Protein AF-A0A529JSK4-F1 (afdb_monomer_lite)

Sequence (118 aa):
RAAMPNACRELFSGFATAIAAGIILMYLTLVLLFRSFVQPVTILVALPLSVGGALGFLLITGKALGVSPLIGILMLMGIAAKNSILLVEYALVAEKKHGMSRFEALLDAARKRARPIV

pLDDT: mean 87.54, std 10.06, range [43.06, 95.38]

Structure (mmCIF, N/CA/C/O backbone):
data_AF-A0A529JSK4-F1
#
_entry.id   AF-A0A529JSK4-F1
#
loop_
_atom_site.group_PDB
_atom_site.id
_atom_site.type_symbol
_atom_site.label_atom_id
_atom_site.label_alt_id
_atom_site.label_comp_id
_atom_site.label_asym_id
_atom_site.label_entity_id
_atom_site.label_seq_id
_atom_site.pdbx_PDB_ins_code
_atom_site.Cartn_x
_atom_site.Cartn_y
_atom_site.Cartn_z
_atom_site.occupancy
_atom_site.B_iso_or_equiv
_atom_site.auth_seq_id
_atom_site.auth_comp_id
_atom_site.auth_asym_id
_atom_site.auth_atom_id
_atom_site.pdbx_PDB_model_num
ATOM 1 N N . ARG A 1 1 ? 33.639 2.641 -24.737 1.00 43.06 1 ARG A N 1
ATOM 2 C CA . ARG A 1 1 ? 32.162 2.603 -24.915 1.00 43.06 1 ARG A CA 1
ATOM 3 C C . ARG A 1 1 ? 31.547 1.443 -24.107 1.00 43.06 1 ARG A C 1
ATOM 5 O O . ARG A 1 1 ? 30.847 0.620 -24.671 1.00 43.06 1 ARG A O 1
ATOM 12 N N . ALA A 1 2 ? 31.813 1.371 -22.793 1.00 47.88 2 ALA A N 1
ATOM 13 C CA . ALA A 1 2 ? 31.413 0.253 -21.917 1.00 47.88 2 ALA A CA 1
ATOM 14 C C . ALA A 1 2 ? 30.788 0.725 -20.579 1.00 47.88 2 ALA A C 1
ATOM 16 O O . ALA A 1 2 ? 30.920 0.062 -19.560 1.00 47.88 2 ALA A O 1
ATOM 17 N N . ALA A 1 3 ? 30.126 1.890 -20.567 1.00 54.72 3 ALA A N 1
ATOM 18 C CA . ALA A 1 3 ? 29.556 2.493 -19.350 1.00 54.72 3 ALA A CA 1
ATOM 19 C C . ALA A 1 3 ? 28.058 2.178 -19.117 1.00 54.72 3 ALA A C 1
ATOM 21 O O . ALA A 1 3 ? 27.526 2.461 -18.049 1.00 54.72 3 ALA A O 1
ATOM 22 N N . MET A 1 4 ? 27.364 1.583 -20.095 1.00 54.66 4 MET A N 1
ATOM 23 C CA . MET A 1 4 ? 25.912 1.348 -20.032 1.00 54.66 4 MET A CA 1
ATOM 24 C C . MET A 1 4 ? 25.425 0.300 -19.005 1.00 54.66 4 MET A C 1
ATOM 26 O O . MET A 1 4 ? 24.379 0.550 -18.407 1.00 54.66 4 MET A O 1
ATOM 30 N N . PRO A 1 5 ? 26.105 -0.838 -18.736 1.00 61.62 5 PRO A N 1
ATOM 31 C CA . PRO A 1 5 ? 25.553 -1.837 -17.810 1.00 61.62 5 PRO A CA 1
ATOM 32 C C . PRO A 1 5 ? 25.610 -1.391 -16.340 1.00 61.62 5 PRO A C 1
ATOM 34 O O . PRO A 1 5 ? 24.715 -1.721 -15.561 1.00 61.62 5 PRO A O 1
ATOM 37 N N . ASN A 1 6 ? 26.618 -0.595 -15.967 1.00 68.06 6 ASN A N 1
ATOM 38 C CA . ASN A 1 6 ? 26.796 -0.131 -14.589 1.00 68.06 6 ASN A CA 1
ATOM 39 C C . ASN A 1 6 ? 25.757 0.932 -14.219 1.00 68.06 6 ASN A C 1
ATOM 41 O O . ASN A 1 6 ? 25.143 0.823 -13.164 1.00 68.06 6 ASN A O 1
ATOM 45 N N . ALA A 1 7 ? 25.483 1.880 -15.122 1.00 72.69 7 ALA A N 1
ATOM 46 C CA . ALA A 1 7 ? 24.504 2.941 -14.892 1.00 72.69 7 ALA A CA 1
ATOM 47 C C . ALA A 1 7 ? 23.085 2.389 -14.666 1.00 72.69 7 ALA A C 1
ATOM 49 O O . ALA A 1 7 ? 22.408 2.791 -13.725 1.00 72.69 7 ALA A O 1
ATOM 50 N N . CYS A 1 8 ? 22.639 1.413 -15.469 1.00 71.44 8 CYS A N 1
ATOM 51 C CA . CYS A 1 8 ? 21.344 0.764 -15.242 1.00 71.44 8 CYS A CA 1
ATOM 52 C C . CYS A 1 8 ? 21.298 0.065 -13.877 1.00 71.44 8 CYS A C 1
ATOM 54 O O . CYS A 1 8 ? 20.334 0.235 -13.135 1.00 71.44 8 CYS A O 1
ATOM 56 N N . ARG A 1 9 ? 22.343 -0.691 -13.518 1.00 77.69 9 ARG A N 1
ATOM 57 C CA . ARG A 1 9 ? 22.408 -1.411 -12.237 1.00 77.69 9 ARG A CA 1
ATOM 58 C C . ARG A 1 9 ? 22.394 -0.463 -11.036 1.00 77.69 9 ARG A C 1
ATOM 60 O O . ARG A 1 9 ? 21.715 -0.741 -10.052 1.00 77.69 9 ARG A O 1
ATOM 67 N N . GLU A 1 10 ? 23.111 0.647 -11.132 1.00 82.62 10 GLU A N 1
ATOM 68 C CA . GLU A 1 10 ? 23.191 1.671 -10.093 1.00 82.62 10 GLU A CA 1
ATOM 69 C C . GLU A 1 10 ? 21.846 2.383 -9.904 1.00 82.62 10 GLU A C 1
ATOM 71 O O . GLU A 1 10 ? 21.371 2.511 -8.776 1.00 82.62 10 GLU A O 1
ATOM 76 N N . LEU A 1 11 ? 21.159 2.717 -11.004 1.00 83.62 11 LEU A N 1
ATOM 77 C CA . LEU A 1 11 ? 19.796 3.251 -10.966 1.00 83.62 11 LEU A CA 1
ATOM 78 C C . LEU A 1 11 ? 18.823 2.262 -10.313 1.00 83.62 11 LEU A C 1
ATOM 80 O O . LEU A 1 11 ? 18.129 2.628 -9.368 1.00 83.62 11 LEU A O 1
ATOM 84 N N . PHE A 1 12 ? 18.788 1.002 -10.761 1.00 84.00 12 PHE A N 1
ATOM 85 C CA . PHE A 1 12 ? 17.912 -0.020 -10.173 1.00 84.00 12 PHE A CA 1
ATOM 86 C C . PHE A 1 12 ? 18.185 -0.227 -8.676 1.00 84.00 12 PHE A C 1
ATOM 88 O O . PHE A 1 12 ? 17.240 -0.323 -7.894 1.00 84.00 12 PHE A O 1
ATOM 95 N N . SER A 1 13 ? 19.455 -0.243 -8.263 1.00 87.12 13 SER A N 1
ATOM 96 C CA . SER A 1 13 ? 19.851 -0.351 -6.853 1.00 87.12 13 SER A CA 1
ATOM 97 C C . SER A 1 13 ? 19.415 0.867 -6.031 1.00 87.12 13 SER A C 1
ATOM 99 O O . SER A 1 13 ? 18.905 0.717 -4.917 1.00 87.12 13 SER A O 1
ATOM 101 N N . GLY A 1 14 ? 19.565 2.074 -6.584 1.00 88.81 14 GLY A N 1
ATOM 102 C CA . GLY A 1 14 ? 19.105 3.314 -5.959 1.00 88.81 14 GLY A CA 1
ATOM 103 C C . GLY A 1 14 ? 17.588 3.332 -5.774 1.00 88.81 14 GLY A C 1
ATOM 104 O O . GLY A 1 14 ? 17.104 3.603 -4.677 1.00 88.81 14 GLY A O 1
ATOM 105 N N . PHE A 1 15 ? 16.831 2.949 -6.807 1.00 88.88 15 PHE A N 1
ATOM 106 C CA . PHE A 1 15 ? 15.371 2.837 -6.736 1.00 88.88 15 PHE A CA 1
ATOM 107 C C . PHE A 1 15 ? 14.912 1.768 -5.742 1.00 88.88 15 PHE A C 1
ATOM 109 O O . PHE A 1 15 ? 13.992 2.022 -4.968 1.00 88.88 15 PHE A O 1
ATOM 116 N N . ALA A 1 16 ? 15.553 0.597 -5.720 1.00 88.75 16 ALA A N 1
ATOM 117 C CA . ALA A 1 16 ? 15.228 -0.456 -4.760 1.00 88.75 16 ALA A CA 1
ATOM 118 C C . ALA A 1 16 ? 15.436 0.022 -3.315 1.00 88.75 16 ALA A C 1
ATOM 120 O O . ALA A 1 16 ? 14.557 -0.153 -2.471 1.00 88.75 16 ALA A O 1
ATOM 121 N N . THR A 1 17 ? 16.558 0.697 -3.053 1.00 91.81 17 THR A N 1
ATOM 122 C CA . THR A 1 17 ? 16.854 1.293 -1.742 1.00 91.81 17 THR A CA 1
ATOM 123 C C . THR A 1 17 ? 15.838 2.375 -1.377 1.00 91.81 17 THR A C 1
ATOM 125 O O . THR A 1 17 ? 15.331 2.386 -0.257 1.00 91.81 17 THR A O 1
ATOM 128 N N . ALA A 1 18 ? 15.485 3.253 -2.320 1.00 91.94 18 ALA A N 1
ATOM 129 C CA . ALA A 1 18 ? 14.504 4.314 -2.102 1.00 91.94 18 ALA A CA 1
ATOM 130 C C . ALA A 1 18 ? 13.103 3.761 -1.799 1.00 91.94 18 ALA A C 1
ATOM 132 O O . ALA A 1 18 ? 12.439 4.244 -0.884 1.00 91.94 18 ALA A O 1
ATOM 133 N N . ILE A 1 19 ? 12.664 2.722 -2.518 1.00 91.56 19 ILE A N 1
ATOM 134 C CA . ILE A 1 19 ? 11.388 2.047 -2.256 1.00 91.56 19 ILE A CA 1
ATOM 135 C C . ILE A 1 19 ? 11.414 1.394 -0.873 1.00 91.56 19 ILE A C 1
ATOM 137 O O . ILE A 1 19 ? 10.483 1.590 -0.098 1.00 91.56 19 ILE A O 1
ATOM 141 N N . ALA A 1 20 ? 12.479 0.664 -0.529 1.00 92.94 20 ALA A N 1
ATOM 142 C CA . ALA A 1 20 ? 12.603 0.025 0.779 1.00 92.94 20 ALA A CA 1
ATOM 143 C C . ALA A 1 20 ? 12.570 1.053 1.923 1.00 92.94 20 ALA A C 1
ATOM 145 O O . ALA A 1 20 ? 11.789 0.906 2.865 1.00 92.94 20 ALA A O 1
ATOM 146 N N . ALA A 1 21 ? 13.348 2.133 1.811 1.00 95.06 21 ALA A N 1
ATOM 147 C CA . ALA A 1 21 ? 13.341 3.231 2.773 1.00 95.06 21 ALA A CA 1
ATOM 148 C C . ALA A 1 21 ? 11.960 3.905 2.865 1.00 95.06 21 ALA A C 1
ATOM 150 O O . ALA A 1 21 ? 11.480 4.178 3.963 1.00 95.06 21 ALA A O 1
ATOM 151 N N . GLY A 1 22 ? 11.289 4.112 1.728 1.00 93.62 22 GLY A N 1
ATOM 152 C CA . GLY A 1 22 ? 9.937 4.665 1.666 1.00 93.62 22 GLY A CA 1
ATOM 153 C C . GLY A 1 22 ? 8.895 3.780 2.353 1.00 93.62 22 GLY A C 1
ATOM 154 O O . GLY A 1 22 ? 8.057 4.292 3.089 1.00 93.62 22 GLY A O 1
ATOM 155 N N . ILE A 1 23 ? 8.970 2.456 2.182 1.00 93.31 23 ILE A N 1
ATOM 156 C CA . ILE A 1 23 ? 8.081 1.500 2.862 1.00 93.31 23 ILE A CA 1
ATOM 157 C C . ILE A 1 23 ? 8.295 1.548 4.378 1.00 93.31 23 ILE A C 1
ATOM 159 O O . ILE A 1 23 ? 7.319 1.582 5.127 1.00 93.31 23 ILE A O 1
ATOM 163 N N . ILE A 1 24 ? 9.552 1.582 4.831 1.00 95.19 24 ILE A N 1
ATOM 164 C CA . ILE A 1 24 ? 9.886 1.678 6.259 1.00 95.19 24 ILE A CA 1
ATOM 165 C C . ILE A 1 24 ? 9.349 2.987 6.838 1.00 95.19 24 ILE A C 1
ATOM 167 O O . ILE A 1 24 ? 8.656 2.972 7.855 1.00 95.19 24 ILE A O 1
ATOM 171 N N . LEU A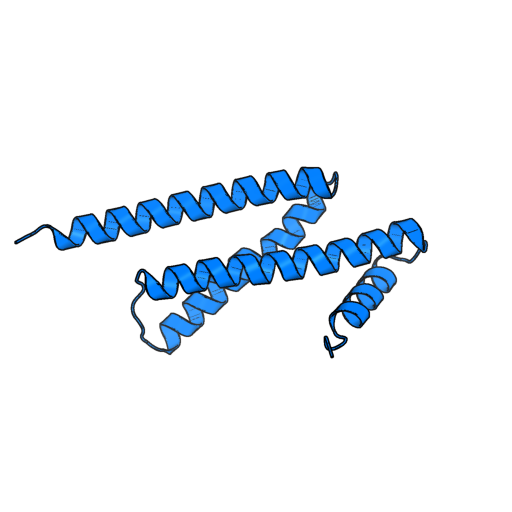 1 25 ? 9.620 4.114 6.176 1.00 95.38 25 LEU A N 1
ATOM 172 C CA . LEU A 1 25 ? 9.135 5.421 6.607 1.00 95.38 25 LEU A CA 1
ATOM 173 C C . LEU A 1 25 ? 7.605 5.444 6.676 1.00 95.38 25 LEU A C 1
ATOM 175 O O . LEU A 1 25 ? 7.041 5.872 7.680 1.00 95.38 25 LEU A O 1
ATOM 179 N N . MET A 1 26 ? 6.935 4.911 5.652 1.00 93.75 26 MET A N 1
ATOM 180 C CA . MET A 1 26 ? 5.480 4.817 5.621 1.00 93.75 26 MET A CA 1
ATOM 181 C C . MET A 1 26 ? 4.946 3.969 6.777 1.00 93.75 26 MET A C 1
ATOM 183 O O . MET A 1 26 ? 4.005 4.387 7.445 1.00 93.75 26 MET A O 1
ATOM 187 N N . TYR A 1 27 ? 5.551 2.813 7.062 1.00 94.44 27 TYR A N 1
ATOM 188 C CA . TYR A 1 27 ? 5.159 1.981 8.199 1.00 94.44 27 TYR A CA 1
ATOM 189 C C . TYR A 1 27 ? 5.238 2.753 9.520 1.00 94.44 27 TYR A C 1
ATOM 191 O O . TYR A 1 27 ? 4.272 2.761 10.282 1.00 94.44 27 TYR A O 1
ATOM 199 N N . LEU A 1 28 ? 6.348 3.453 9.767 1.00 95.12 28 LEU A N 1
ATOM 200 C CA . LEU A 1 28 ? 6.529 4.252 10.979 1.00 95.12 28 LEU A CA 1
ATOM 201 C C . LEU A 1 28 ? 5.482 5.367 11.086 1.00 95.12 28 LEU A C 1
ATOM 203 O O . LEU A 1 28 ? 4.863 5.528 12.138 1.00 95.12 28 LEU A O 1
ATOM 207 N N . THR A 1 29 ? 5.217 6.092 9.995 1.00 94.81 29 THR A N 1
ATOM 208 C CA . THR A 1 29 ? 4.165 7.117 9.960 1.00 94.81 29 THR A CA 1
ATOM 209 C C . THR A 1 29 ? 2.788 6.527 10.267 1.00 94.81 29 THR A C 1
ATOM 211 O O . THR A 1 29 ? 2.025 7.121 11.026 1.00 94.81 29 THR A O 1
ATOM 214 N N . LEU A 1 30 ? 2.468 5.342 9.740 1.00 92.94 30 LEU A N 1
ATOM 215 C CA . LEU A 1 30 ? 1.188 4.676 9.991 1.00 92.94 30 LEU A CA 1
ATOM 216 C C . LEU A 1 30 ? 1.054 4.184 11.436 1.00 92.94 30 LEU A C 1
ATOM 218 O O . LEU A 1 30 ? -0.024 4.300 12.017 1.00 92.94 30 LEU A O 1
ATOM 222 N N . VAL A 1 31 ? 2.131 3.666 12.035 1.00 93.81 31 VAL A N 1
ATOM 223 C CA . VAL A 1 31 ? 2.142 3.277 13.456 1.00 93.81 31 VAL A CA 1
ATOM 224 C C . VAL A 1 31 ? 1.843 4.489 14.339 1.00 93.81 31 VAL A C 1
ATOM 226 O O . VAL A 1 31 ? 1.027 4.389 15.256 1.00 93.81 31 VAL A O 1
ATOM 229 N N . LEU A 1 32 ? 2.447 5.644 14.037 1.00 93.38 32 LEU A N 1
ATOM 230 C CA . LEU A 1 32 ? 2.182 6.896 14.750 1.00 93.38 32 LEU A CA 1
ATOM 231 C C . LEU A 1 32 ? 0.745 7.388 14.538 1.00 93.38 32 LEU A C 1
ATOM 233 O O . LEU A 1 32 ? 0.097 7.807 15.496 1.00 93.38 32 LEU A O 1
ATOM 237 N N . LEU A 1 33 ? 0.235 7.289 13.308 1.00 90.62 33 LEU A N 1
ATOM 238 C CA . LEU A 1 33 ? -1.113 7.726 12.943 1.00 90.62 33 LEU A CA 1
ATOM 239 C C . LEU A 1 33 ? -2.199 6.916 13.663 1.00 90.62 33 LEU A C 1
ATOM 241 O O . LEU A 1 33 ? -3.128 7.474 14.242 1.00 90.62 33 LEU A O 1
ATOM 245 N N . PHE A 1 34 ? -2.080 5.590 13.639 1.00 89.12 34 PHE A N 1
ATOM 246 C CA . PHE A 1 34 ? -3.117 4.685 14.129 1.00 89.12 34 PHE A CA 1
ATOM 247 C C . PHE A 1 34 ? -2.917 4.224 15.576 1.00 89.12 34 PHE A C 1
ATOM 249 O O . PHE A 1 34 ? -3.834 3.649 16.169 1.00 89.12 34 PHE A O 1
ATOM 256 N N . ARG A 1 35 ? -1.734 4.469 16.158 1.00 89.25 35 ARG A N 1
ATOM 257 C CA . ARG A 1 35 ? -1.323 3.972 17.486 1.00 89.25 35 ARG A CA 1
ATOM 258 C C . ARG A 1 35 ? -1.496 2.452 17.621 1.00 89.25 35 ARG A C 1
ATOM 260 O O . ARG A 1 35 ? -1.834 1.944 18.686 1.00 89.25 35 ARG A O 1
ATOM 267 N N . SER A 1 36 ? -1.296 1.727 16.523 1.00 88.75 36 SER A N 1
ATOM 268 C CA . SER A 1 36 ? -1.436 0.273 16.425 1.00 88.75 36 SER A CA 1
ATOM 269 C C . SER A 1 36 ? -0.358 -0.278 15.502 1.00 88.75 36 SER A C 1
ATOM 271 O O . SER A 1 36 ? -0.045 0.341 14.490 1.00 88.75 36 SER A O 1
ATOM 273 N N . PHE A 1 37 ? 0.176 -1.456 15.822 1.00 88.19 37 PHE A N 1
ATOM 274 C CA . PHE A 1 37 ? 1.135 -2.166 14.969 1.00 88.19 37 PHE A CA 1
ATOM 275 C C . PHE A 1 37 ? 0.453 -3.072 13.937 1.00 88.19 37 PHE A C 1
ATOM 277 O O . PHE A 1 37 ? 1.035 -3.376 12.903 1.00 88.19 37 PHE A O 1
ATOM 284 N N . VAL A 1 38 ? -0.800 -3.473 14.175 1.00 90.06 38 VAL A N 1
ATOM 285 C CA . VAL A 1 38 ? -1.512 -4.422 13.301 1.00 90.06 38 VAL A CA 1
ATOM 286 C C . VAL A 1 38 ? -2.143 -3.714 12.099 1.00 90.06 38 VAL A C 1
ATOM 288 O O . VAL A 1 38 ? -2.087 -4.222 10.983 1.00 90.06 38 VAL A O 1
ATOM 291 N N . GLN A 1 39 ? -2.714 -2.523 12.298 1.00 89.06 39 GLN A N 1
ATOM 292 C CA . GLN A 1 39 ? -3.392 -1.771 11.230 1.00 89.06 39 GLN A CA 1
ATOM 293 C C . GLN A 1 39 ? -2.445 -1.294 10.110 1.00 89.06 39 GLN A C 1
ATOM 295 O O . GLN A 1 39 ? -2.812 -1.390 8.941 1.00 89.06 39 GLN A O 1
ATOM 300 N N . PRO A 1 40 ? -1.211 -0.838 10.395 1.00 90.38 40 PRO A N 1
ATOM 301 C CA . PRO A 1 40 ? -0.240 -0.535 9.347 1.00 90.38 40 PRO A CA 1
ATOM 302 C C . PRO A 1 40 ? 0.114 -1.752 8.489 1.00 90.38 40 PRO A C 1
ATOM 304 O O . PRO A 1 40 ? 0.262 -1.625 7.276 1.00 90.38 40 PRO A O 1
ATOM 307 N N . VAL A 1 41 ? 0.211 -2.941 9.092 1.00 91.81 41 VAL A N 1
ATOM 308 C CA . VAL A 1 41 ? 0.534 -4.175 8.361 1.00 91.81 41 VAL A CA 1
ATOM 309 C C . VAL A 1 41 ? -0.574 -4.530 7.373 1.00 91.81 41 VAL A C 1
ATOM 311 O O . VAL A 1 41 ? -0.274 -4.867 6.232 1.00 91.81 41 VAL A O 1
ATOM 314 N N . THR A 1 42 ? -1.849 -4.396 7.754 1.00 91.06 42 THR A N 1
ATOM 315 C CA . THR A 1 42 ? -2.962 -4.685 6.832 1.00 91.06 42 THR A CA 1
ATOM 316 C C . THR A 1 42 ? -2.992 -3.729 5.639 1.00 91.06 42 THR A C 1
ATOM 318 O O . THR A 1 42 ? -3.306 -4.151 4.530 1.00 91.06 42 THR A O 1
ATOM 321 N N . ILE A 1 43 ? -2.602 -2.466 5.833 1.00 92.06 43 ILE A N 1
ATOM 322 C CA . ILE A 1 43 ? -2.449 -1.475 4.755 1.00 92.06 43 ILE A CA 1
ATOM 323 C C . ILE A 1 43 ? -1.274 -1.843 3.838 1.00 92.06 43 ILE A C 1
ATOM 325 O O . ILE A 1 43 ? -1.387 -1.749 2.615 1.00 92.06 43 ILE A O 1
ATOM 329 N N . LEU A 1 44 ? -0.155 -2.300 4.409 1.00 93.38 44 LEU A N 1
ATOM 330 C CA . LEU A 1 44 ? 1.041 -2.679 3.655 1.00 93.38 44 LEU A CA 1
ATOM 331 C C . LEU A 1 44 ? 0.839 -3.892 2.744 1.00 93.38 44 LEU A C 1
ATOM 333 O O . LEU A 1 44 ? 1.535 -3.984 1.737 1.00 93.38 44 LEU A O 1
ATOM 337 N N . VAL A 1 45 ? -0.126 -4.775 3.026 1.00 93.44 45 VAL A N 1
ATOM 338 C CA . VAL A 1 45 ? -0.482 -5.910 2.147 1.00 93.44 45 VAL A CA 1
ATOM 339 C C . VAL A 1 45 ? -0.901 -5.446 0.743 1.00 93.44 45 VAL A C 1
ATOM 341 O O . VAL A 1 45 ? -0.700 -6.171 -0.233 1.00 93.44 45 VAL A O 1
ATOM 344 N N . ALA A 1 46 ? -1.404 -4.217 0.594 1.00 92.50 46 ALA A N 1
ATOM 345 C CA . ALA A 1 46 ? -1.732 -3.660 -0.716 1.00 92.50 46 ALA A CA 1
ATOM 346 C C . ALA A 1 46 ? -0.490 -3.408 -1.596 1.00 92.50 46 ALA A C 1
ATOM 348 O O . ALA A 1 46 ? -0.593 -3.428 -2.824 1.00 92.50 46 ALA A O 1
ATOM 349 N N . LEU A 1 47 ? 0.690 -3.191 -1.002 1.00 93.38 47 LEU A N 1
ATOM 350 C CA . LEU A 1 47 ? 1.922 -2.907 -1.741 1.00 93.38 47 LEU A CA 1
ATOM 351 C C . LEU A 1 47 ? 2.426 -4.084 -2.591 1.00 93.38 47 LEU A C 1
ATOM 353 O O . LEU A 1 47 ? 2.594 -3.885 -3.795 1.00 93.38 47 LEU A O 1
ATOM 357 N N . PRO A 1 48 ? 2.654 -5.299 -2.044 1.00 92.62 48 PRO A N 1
ATOM 358 C CA . PRO A 1 48 ? 3.095 -6.430 -2.854 1.00 92.62 48 PRO A CA 1
ATOM 359 C C . PRO A 1 48 ? 2.059 -6.801 -3.917 1.00 92.62 48 PRO A C 1
ATOM 361 O O . PRO A 1 48 ? 2.442 -7.172 -5.022 1.00 92.62 48 PRO A O 1
ATOM 364 N N . LEU A 1 49 ? 0.763 -6.625 -3.636 1.00 93.44 49 LEU A N 1
ATOM 365 C CA . LEU A 1 49 ? -0.293 -6.828 -4.627 1.00 93.44 49 LEU A CA 1
ATOM 366 C C . LEU A 1 49 ? -0.193 -5.821 -5.787 1.00 93.44 49 LEU A C 1
ATOM 368 O O . LEU A 1 49 ? -0.336 -6.197 -6.948 1.00 93.44 49 LEU A O 1
ATOM 372 N N . SER A 1 50 ? 0.112 -4.557 -5.482 1.00 93.62 50 SER A N 1
ATOM 373 C CA . SER A 1 50 ? 0.300 -3.495 -6.481 1.00 93.62 50 SER A CA 1
ATOM 374 C C . SER A 1 50 ? 1.506 -3.766 -7.379 1.00 93.62 50 SER A C 1
ATOM 376 O O . SER A 1 50 ? 1.406 -3.689 -8.603 1.00 93.62 50 SER A O 1
ATOM 378 N N . VAL A 1 51 ? 2.642 -4.128 -6.774 1.00 93.06 51 VAL A N 1
ATOM 379 C CA . VAL A 1 51 ? 3.869 -4.473 -7.506 1.00 93.06 51 VAL A CA 1
ATOM 380 C C . VAL A 1 51 ? 3.656 -5.737 -8.337 1.00 93.06 51 VAL A C 1
ATOM 382 O O . VAL A 1 51 ? 3.989 -5.748 -9.519 1.00 93.06 51 VAL A O 1
ATOM 385 N N . GLY A 1 52 ? 3.049 -6.775 -7.756 1.00 93.62 52 GLY A N 1
ATOM 386 C CA . GLY A 1 52 ? 2.745 -8.028 -8.447 1.00 93.62 52 GLY A CA 1
ATOM 387 C C . GLY A 1 52 ? 1.834 -7.825 -9.658 1.00 93.62 52 GLY A C 1
ATOM 388 O O . GLY A 1 52 ? 2.132 -8.334 -10.736 1.00 93.62 52 GLY A O 1
ATOM 389 N N . GLY A 1 53 ? 0.777 -7.019 -9.520 1.00 93.38 53 GLY A N 1
ATOM 390 C CA . GLY A 1 53 ? -0.108 -6.666 -10.632 1.00 93.38 53 GLY A CA 1
ATOM 391 C C . GLY A 1 53 ? 0.612 -5.888 -11.736 1.00 93.38 53 GLY A C 1
ATOM 392 O O . GLY A 1 53 ? 0.487 -6.228 -12.912 1.00 93.38 53 GLY A O 1
ATOM 393 N N . ALA A 1 54 ? 1.416 -4.884 -11.372 1.00 93.06 54 ALA A N 1
ATOM 394 C CA . ALA A 1 54 ? 2.170 -4.091 -12.340 1.00 93.06 54 ALA A CA 1
ATOM 395 C C . ALA A 1 54 ? 3.208 -4.927 -13.104 1.00 93.06 54 ALA A C 1
ATOM 397 O O . ALA A 1 54 ? 3.285 -4.835 -14.329 1.00 93.06 54 ALA A O 1
ATOM 398 N N . LEU A 1 55 ? 3.973 -5.770 -12.402 1.00 92.31 55 LEU A N 1
ATOM 399 C CA . LEU A 1 55 ? 4.936 -6.679 -13.024 1.00 92.31 55 LEU A CA 1
ATOM 400 C C . LEU A 1 55 ? 4.236 -7.720 -13.904 1.00 92.31 55 LEU A C 1
ATOM 402 O O . LEU A 1 55 ? 4.685 -7.958 -15.021 1.00 92.31 55 LEU A O 1
ATOM 406 N N . GLY A 1 56 ? 3.110 -8.283 -13.455 1.00 93.38 56 GLY A N 1
ATOM 407 C CA . GLY A 1 56 ? 2.310 -9.224 -14.244 1.00 93.38 56 GLY A CA 1
ATOM 408 C C . GLY A 1 56 ? 1.838 -8.627 -15.572 1.00 93.38 56 GLY A C 1
ATOM 409 O O . GLY A 1 56 ? 2.037 -9.225 -16.627 1.00 93.38 56 GLY A O 1
ATOM 410 N N . PHE A 1 57 ? 1.295 -7.406 -15.553 1.00 92.81 57 PHE A N 1
ATOM 411 C CA . PHE A 1 57 ? 0.900 -6.708 -16.782 1.00 92.81 57 PHE A CA 1
ATOM 412 C C . PHE A 1 57 ? 2.089 -6.344 -17.674 1.00 92.81 57 PHE A C 1
ATOM 414 O O . PHE A 1 57 ? 1.985 -6.392 -18.902 1.00 92.81 57 PHE A O 1
ATOM 421 N N . LEU A 1 58 ? 3.227 -5.991 -17.080 1.00 91.94 58 LEU A N 1
ATOM 422 C CA . LEU A 1 58 ? 4.436 -5.682 -17.833 1.00 91.94 58 LEU A CA 1
ATOM 423 C C . LEU A 1 58 ? 4.971 -6.919 -18.574 1.00 91.94 58 LEU A C 1
ATOM 425 O O . LEU A 1 58 ? 5.357 -6.812 -19.737 1.00 91.94 58 LEU A O 1
ATOM 429 N N . LEU A 1 59 ? 4.905 -8.092 -17.933 1.00 90.88 59 LEU A N 1
ATOM 430 C CA . LEU A 1 59 ? 5.242 -9.379 -18.544 1.00 90.88 59 LEU A CA 1
ATOM 431 C C . LEU A 1 59 ? 4.293 -9.726 -19.697 1.00 90.88 59 LEU A C 1
ATOM 433 O O . LEU A 1 59 ? 4.761 -10.082 -20.774 1.00 90.88 59 LEU A O 1
ATOM 437 N N . ILE A 1 60 ? 2.977 -9.560 -19.510 1.00 94.44 60 ILE A N 1
ATOM 438 C CA . ILE A 1 60 ? 1.974 -9.825 -20.560 1.00 94.44 60 ILE A CA 1
ATOM 439 C C . ILE A 1 60 ? 2.173 -8.901 -21.768 1.00 94.44 60 ILE A C 1
ATOM 441 O O . ILE A 1 60 ? 2.055 -9.329 -22.912 1.00 94.44 60 ILE A O 1
ATOM 445 N N . THR A 1 61 ? 2.485 -7.626 -21.527 1.00 91.94 61 THR A N 1
ATOM 446 C CA . THR A 1 61 ? 2.690 -6.633 -22.595 1.00 91.94 61 THR A CA 1
ATOM 447 C C . THR A 1 61 ? 4.075 -6.699 -23.243 1.00 91.94 61 THR A C 1
ATOM 449 O O . THR A 1 61 ? 4.332 -5.947 -24.182 1.00 91.94 61 THR A O 1
ATOM 452 N N . GLY A 1 62 ? 4.972 -7.568 -22.759 1.00 87.75 62 GLY A N 1
ATOM 453 C CA . GLY A 1 62 ? 6.324 -7.740 -23.298 1.00 87.75 62 GLY A CA 1
ATOM 454 C C . GLY A 1 62 ? 7.213 -6.498 -23.174 1.00 87.75 62 GLY A C 1
ATOM 455 O O . GLY A 1 62 ? 8.187 -6.360 -23.913 1.00 87.75 62 GLY A O 1
ATOM 456 N N . LYS A 1 63 ? 6.881 -5.558 -22.279 1.00 86.88 63 LYS A N 1
ATOM 457 C CA . LYS A 1 63 ? 7.636 -4.308 -22.116 1.00 86.88 63 LYS A CA 1
ATOM 458 C C . LYS A 1 63 ? 8.810 -4.504 -21.156 1.00 86.88 63 LYS A C 1
ATOM 460 O O . LYS A 1 63 ? 8.701 -5.188 -20.145 1.00 86.88 63 LYS A O 1
ATOM 465 N N . ALA A 1 64 ? 9.939 -3.863 -21.450 1.00 84.38 64 ALA A N 1
ATOM 466 C CA . ALA A 1 64 ? 11.115 -3.924 -20.585 1.00 84.38 64 ALA A CA 1
ATOM 467 C C . ALA A 1 64 ? 10.919 -3.113 -19.292 1.00 84.38 64 ALA A C 1
ATOM 469 O O . ALA A 1 64 ? 10.330 -2.028 -19.307 1.00 84.38 64 ALA A O 1
ATOM 470 N N . LEU A 1 65 ? 11.476 -3.606 -18.181 1.00 84.38 65 LEU A N 1
ATOM 471 C CA . LEU A 1 65 ? 11.633 -2.817 -16.960 1.00 84.38 65 LEU A CA 1
ATOM 472 C C . LEU A 1 65 ? 12.682 -1.727 -17.194 1.00 84.38 65 LEU A C 1
ATOM 474 O O . LEU A 1 65 ? 13.836 -2.009 -17.507 1.00 84.38 65 LEU A O 1
ATOM 478 N N . GLY A 1 66 ? 12.274 -0.477 -17.009 1.00 86.50 66 GLY A N 1
ATOM 479 C CA . GLY A 1 66 ? 13.137 0.697 -17.080 1.00 86.50 66 GLY A CA 1
ATOM 480 C C . GLY A 1 66 ? 12.607 1.807 -16.177 1.00 86.50 66 GLY A C 1
ATOM 481 O O . GLY A 1 66 ? 11.662 1.599 -15.416 1.00 86.50 66 GLY A O 1
ATOM 482 N N . VAL A 1 67 ? 13.182 3.005 -16.282 1.00 86.31 67 VAL A N 1
ATOM 483 C CA . VAL A 1 67 ? 12.842 4.138 -15.399 1.00 86.31 67 VAL A CA 1
ATOM 484 C C . VAL A 1 67 ? 11.353 4.510 -15.475 1.00 86.31 67 VAL A C 1
ATOM 486 O O . VAL A 1 67 ? 10.729 4.761 -14.450 1.00 86.31 67 VAL A O 1
ATOM 489 N N . SER A 1 68 ? 10.752 4.482 -16.669 1.00 89.25 68 SER A N 1
ATOM 490 C CA . SER A 1 68 ? 9.337 4.842 -16.849 1.00 89.25 68 SER A CA 1
ATOM 491 C C . SER A 1 68 ? 8.368 3.865 -16.144 1.00 89.25 68 SER A C 1
ATOM 493 O O . SER A 1 68 ? 7.588 4.330 -15.308 1.00 89.25 68 SER A O 1
ATOM 495 N N . PRO A 1 69 ? 8.428 2.532 -16.364 1.00 90.44 69 PRO A N 1
ATOM 496 C CA . PRO A 1 69 ? 7.637 1.576 -15.583 1.00 90.44 69 PRO A CA 1
ATOM 497 C C . PRO A 1 69 ? 7.897 1.622 -14.072 1.00 90.44 69 PRO A C 1
ATOM 499 O O . PRO A 1 69 ? 6.957 1.455 -13.301 1.00 90.44 69 PRO A O 1
ATOM 502 N N . LEU A 1 70 ? 9.135 1.887 -13.630 1.00 89.50 70 LEU A N 1
ATOM 503 C CA . LEU A 1 70 ? 9.461 2.020 -12.203 1.00 89.50 70 LEU A CA 1
ATOM 504 C C . LEU A 1 70 ? 8.732 3.194 -11.541 1.00 89.50 70 LEU A C 1
ATOM 506 O O . LEU A 1 70 ? 8.184 3.033 -10.452 1.00 89.50 70 LEU A O 1
ATOM 510 N N . ILE A 1 71 ? 8.675 4.353 -12.205 1.00 91.62 71 ILE A N 1
ATOM 511 C CA . ILE A 1 71 ? 7.892 5.501 -11.722 1.00 91.62 71 ILE A CA 1
ATOM 512 C C . ILE A 1 71 ? 6.406 5.127 -11.649 1.00 91.62 71 ILE A C 1
ATOM 514 O O . ILE A 1 71 ? 5.736 5.453 -10.671 1.00 91.62 71 ILE A O 1
ATOM 518 N N . GLY A 1 72 ? 5.895 4.391 -12.640 1.00 92.88 72 GLY A N 1
ATOM 519 C CA . GLY A 1 72 ? 4.525 3.874 -12.626 1.00 92.88 72 GLY A CA 1
ATOM 520 C C . GLY A 1 72 ? 4.242 2.959 -11.430 1.00 92.88 72 GLY A C 1
ATOM 521 O O . GLY A 1 72 ? 3.236 3.141 -10.749 1.00 92.88 72 GLY A O 1
ATOM 522 N N . ILE A 1 73 ? 5.150 2.025 -11.131 1.00 93.19 73 ILE A N 1
ATOM 523 C CA . ILE A 1 73 ? 5.054 1.136 -9.963 1.00 93.19 73 ILE A CA 1
ATOM 524 C C . ILE A 1 73 ? 5.066 1.953 -8.665 1.00 93.19 73 ILE A C 1
ATOM 526 O O . ILE A 1 73 ? 4.229 1.724 -7.794 1.00 93.19 73 ILE A O 1
ATOM 530 N N . LEU A 1 74 ? 5.958 2.941 -8.554 1.00 92.38 74 LEU A N 1
ATOM 531 C CA . LEU A 1 74 ? 6.042 3.824 -7.391 1.00 92.38 74 LEU A CA 1
ATOM 532 C C . LEU A 1 74 ? 4.741 4.615 -7.174 1.00 92.38 74 LEU A C 1
ATOM 534 O O . LEU A 1 74 ? 4.217 4.656 -6.060 1.00 92.38 74 LEU A O 1
ATOM 538 N N . MET A 1 75 ? 4.186 5.205 -8.238 1.00 94.81 75 MET A N 1
ATOM 539 C CA . MET A 1 75 ? 2.904 5.913 -8.169 1.00 94.81 75 MET A CA 1
ATOM 540 C C . MET A 1 75 ? 1.759 4.972 -7.787 1.00 94.81 75 MET A C 1
ATOM 542 O O . MET A 1 75 ? 0.955 5.305 -6.916 1.00 94.81 75 MET A O 1
ATOM 546 N N . LEU A 1 76 ? 1.701 3.783 -8.394 1.00 94.62 76 LEU A N 1
ATOM 547 C CA . LEU A 1 76 ? 0.677 2.783 -8.102 1.00 94.62 76 LEU A CA 1
ATOM 548 C C . LEU A 1 76 ? 0.713 2.358 -6.630 1.00 94.62 76 LEU A C 1
ATOM 550 O O . LEU A 1 76 ? -0.334 2.320 -5.986 1.00 94.62 76 LEU A O 1
ATOM 554 N N . MET A 1 77 ? 1.906 2.103 -6.085 1.00 94.31 77 MET A N 1
ATOM 555 C CA . MET A 1 77 ? 2.098 1.791 -4.667 1.00 94.31 77 MET A CA 1
ATOM 556 C C . MET A 1 77 ? 1.540 2.896 -3.761 1.00 94.31 77 MET A C 1
ATOM 558 O O . MET A 1 77 ? 0.801 2.598 -2.823 1.00 94.31 77 MET A O 1
ATOM 562 N N . GLY A 1 78 ? 1.833 4.167 -4.058 1.00 93.19 78 GLY A N 1
ATOM 563 C CA . GLY A 1 78 ? 1.326 5.303 -3.282 1.00 93.19 78 GLY A CA 1
ATOM 564 C C . GLY A 1 78 ? -0.197 5.446 -3.345 1.00 93.19 78 GLY A C 1
ATOM 565 O O . GLY A 1 78 ? -0.850 5.651 -2.321 1.00 93.19 78 GLY A O 1
ATOM 566 N N . ILE A 1 79 ? -0.784 5.280 -4.533 1.00 93.88 79 ILE A N 1
ATOM 567 C CA . ILE A 1 79 ? -2.240 5.339 -4.727 1.00 93.88 79 ILE A CA 1
ATOM 568 C C . ILE A 1 79 ? -2.929 4.189 -3.980 1.00 93.88 79 ILE A C 1
ATOM 570 O O . ILE A 1 79 ? -3.904 4.414 -3.262 1.00 93.88 79 ILE A O 1
ATOM 574 N N . ALA A 1 80 ? -2.414 2.964 -4.101 1.00 93.69 80 ALA A N 1
ATOM 575 C CA . ALA A 1 80 ? -2.955 1.793 -3.418 1.00 93.69 80 ALA A CA 1
ATOM 576 C C . ALA A 1 80 ? -2.851 1.909 -1.888 1.00 93.69 80 ALA A C 1
ATOM 578 O O . ALA A 1 80 ? -3.807 1.582 -1.174 1.00 93.69 80 ALA A O 1
ATOM 579 N N . ALA A 1 81 ? -1.733 2.437 -1.382 1.00 93.12 81 ALA A N 1
ATOM 580 C CA . ALA A 1 81 ? -1.552 2.717 0.038 1.00 93.12 81 ALA A CA 1
ATOM 581 C C . ALA A 1 81 ? -2.544 3.779 0.524 1.00 93.12 81 ALA A C 1
ATOM 583 O O . ALA A 1 81 ? -3.295 3.510 1.457 1.00 93.12 81 ALA A O 1
ATOM 584 N N . LYS A 1 82 ? -2.641 4.936 -0.148 1.00 92.12 82 LYS A N 1
ATOM 585 C CA . LYS A 1 82 ? -3.607 6.001 0.189 1.00 92.12 82 LYS A CA 1
AT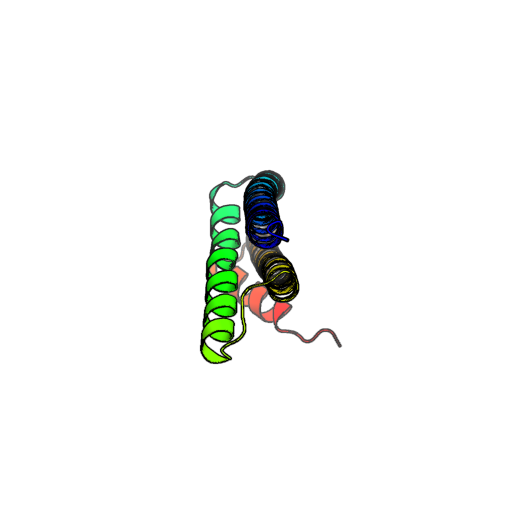OM 586 C C . LYS A 1 82 ? -5.036 5.464 0.254 1.00 92.12 82 LYS A C 1
ATOM 588 O O . LYS A 1 82 ? -5.791 5.772 1.174 1.00 92.12 82 LYS A O 1
ATOM 593 N N . ASN A 1 83 ? -5.392 4.632 -0.717 1.00 92.31 83 ASN A N 1
ATOM 594 C CA . ASN A 1 83 ? -6.695 3.997 -0.796 1.00 92.31 83 ASN A CA 1
ATOM 595 C C . ASN A 1 83 ? -6.973 3.086 0.410 1.00 92.31 83 ASN A C 1
ATOM 597 O O . ASN A 1 83 ? -8.060 3.125 0.987 1.00 92.31 83 ASN A O 1
ATOM 601 N N . SER A 1 84 ? -5.981 2.304 0.816 1.00 92.69 84 SER A N 1
ATOM 602 C CA . SER A 1 84 ? -6.078 1.417 1.975 1.00 92.69 84 SER A CA 1
ATOM 603 C C . SER A 1 84 ? -6.134 2.200 3.292 1.00 92.69 84 SER A C 1
ATOM 605 O O . SER A 1 84 ? -6.981 1.906 4.134 1.00 92.69 84 SER A O 1
ATOM 607 N N . ILE A 1 85 ? -5.304 3.241 3.437 1.00 93.12 85 ILE A N 1
ATOM 608 C CA . ILE A 1 85 ? -5.271 4.135 4.605 1.00 93.12 85 ILE A CA 1
ATOM 609 C C . ILE A 1 85 ? -6.646 4.757 4.834 1.00 93.12 85 ILE A C 1
ATOM 611 O O . ILE A 1 85 ? -7.191 4.631 5.925 1.00 93.12 85 ILE A O 1
ATOM 615 N N . LEU A 1 86 ? -7.235 5.354 3.793 1.00 91.75 86 LEU 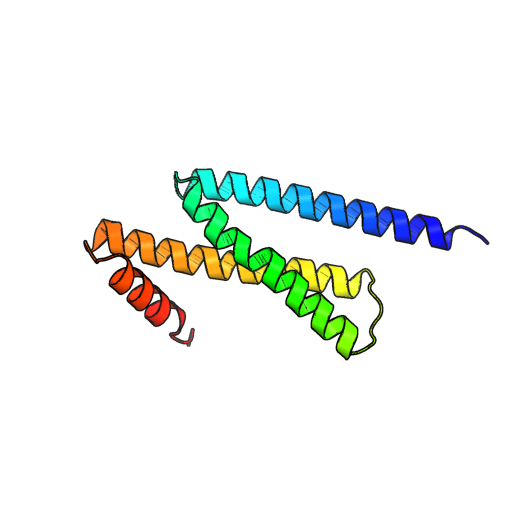A N 1
ATOM 616 C CA . LEU A 1 86 ? -8.525 6.036 3.898 1.00 91.75 86 LEU A CA 1
ATOM 617 C C . LEU A 1 86 ? -9.654 5.083 4.320 1.00 91.75 86 LEU A C 1
ATOM 619 O O . LEU A 1 86 ? -10.506 5.440 5.128 1.00 91.75 86 LEU A O 1
ATOM 623 N N . LEU A 1 87 ? -9.672 3.860 3.779 1.00 91.44 87 LEU A N 1
ATOM 624 C CA . LEU A 1 87 ? -10.689 2.866 4.129 1.00 91.44 87 LEU A CA 1
ATOM 625 C C . LEU A 1 87 ? -10.573 2.434 5.598 1.00 91.44 87 LEU A C 1
ATOM 627 O O . LEU A 1 87 ? -11.576 2.394 6.310 1.00 91.44 87 LEU A O 1
ATOM 631 N N . VAL A 1 88 ? -9.353 2.118 6.042 1.00 91.62 88 VAL A N 1
ATOM 632 C CA . VAL A 1 88 ? -9.080 1.691 7.421 1.00 91.62 88 VAL A CA 1
ATOM 633 C C . VAL A 1 88 ? -9.375 2.824 8.400 1.00 91.62 88 VAL A C 1
ATOM 635 O O . VAL A 1 88 ? -10.011 2.590 9.423 1.00 91.62 88 VAL A O 1
ATOM 638 N N . GLU A 1 89 ? -8.993 4.056 8.069 1.00 90.94 89 GLU A N 1
ATOM 639 C CA . GLU A 1 89 ? -9.297 5.234 8.877 1.00 90.94 89 GLU A 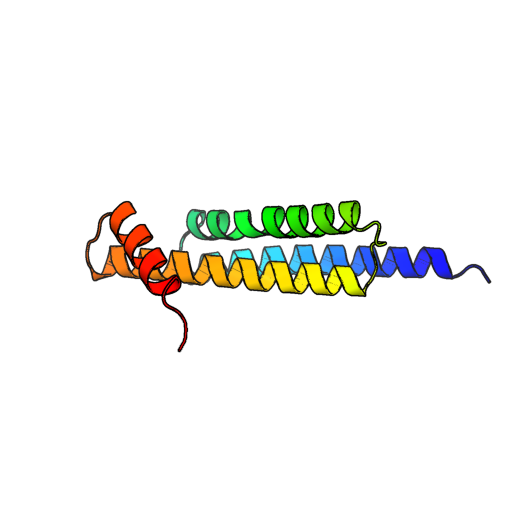CA 1
ATOM 640 C C . GLU A 1 89 ? -10.808 5.421 9.062 1.00 90.94 89 GLU A C 1
ATOM 642 O O . GLU A 1 89 ? -11.269 5.533 10.198 1.00 90.94 89 GLU A O 1
ATOM 647 N N . TYR A 1 90 ? -11.600 5.373 7.985 1.00 90.00 90 TYR A N 1
ATOM 648 C CA . TYR A 1 90 ? -13.057 5.491 8.098 1.00 90.00 90 TYR A CA 1
ATOM 649 C C . TYR A 1 90 ? -13.680 4.375 8.936 1.00 90.00 90 TYR A C 1
ATOM 651 O O . TYR A 1 90 ? -14.554 4.657 9.757 1.00 90.00 90 TYR A O 1
ATOM 659 N N . ALA A 1 91 ? -13.219 3.133 8.770 1.00 91.00 91 ALA A N 1
ATOM 660 C CA . ALA A 1 91 ? -13.708 2.010 9.563 1.00 91.00 91 ALA A CA 1
ATOM 661 C C . ALA A 1 91 ? -13.396 2.205 11.058 1.00 91.00 91 ALA A C 1
ATOM 663 O O . ALA A 1 91 ? -14.266 2.025 11.905 1.00 91.00 91 ALA A O 1
ATOM 664 N N . LEU A 1 92 ? -12.189 2.660 11.396 1.00 90.44 92 LEU A N 1
ATOM 665 C CA . LEU A 1 92 ? -11.797 2.911 12.786 1.00 90.44 92 LEU A CA 1
ATOM 666 C C . LEU A 1 92 ? -12.546 4.077 13.413 1.00 90.44 92 LEU A C 1
ATOM 668 O O . LEU A 1 92 ? -12.879 4.035 14.598 1.00 90.44 92 LEU A O 1
ATOM 672 N N . VAL A 1 93 ? -12.797 5.129 12.637 1.00 90.88 93 VAL A N 1
ATOM 673 C CA . VAL A 1 93 ? -13.616 6.253 13.086 1.00 90.88 93 VAL A CA 1
ATOM 674 C C . VAL A 1 93 ? -15.045 5.782 13.350 1.00 90.88 93 VAL A C 1
ATOM 676 O O . VAL A 1 93 ? -15.609 6.162 14.374 1.00 90.88 93 VAL A O 1
ATOM 679 N N . ALA A 1 94 ? -15.614 4.931 12.492 1.00 89.06 94 ALA A N 1
ATOM 680 C CA . ALA A 1 94 ? -16.955 4.389 12.684 1.00 89.06 94 ALA A CA 1
ATOM 681 C C . ALA A 1 94 ? -17.054 3.461 13.906 1.00 89.06 94 ALA A C 1
ATOM 683 O O . ALA A 1 94 ? -17.972 3.611 14.709 1.00 89.06 94 ALA A O 1
ATOM 684 N N . GLU A 1 95 ? -16.072 2.582 14.112 1.00 89.12 95 GLU A N 1
ATOM 685 C CA . GLU A 1 95 ? -15.991 1.718 15.298 1.00 89.12 95 GLU A CA 1
ATOM 686 C C . GLU A 1 95 ? -15.907 2.554 16.588 1.00 89.12 95 GLU A C 1
ATOM 688 O O . GLU A 1 95 ? -16.691 2.361 17.516 1.00 89.12 95 GLU A O 1
ATOM 693 N N . LYS A 1 96 ? -15.014 3.553 16.631 1.00 87.19 96 LYS A N 1
ATOM 694 C CA . LYS A 1 96 ? -14.777 4.363 17.839 1.00 87.19 96 LYS A CA 1
ATOM 695 C C . LYS A 1 96 ? -15.873 5.386 18.134 1.00 87.19 96 LYS A C 1
ATOM 697 O O . LYS A 1 96 ? -16.153 5.635 19.302 1.00 87.19 96 LYS A O 1
ATOM 702 N N . LYS A 1 97 ? -16.441 6.039 17.112 1.00 88.00 97 LYS A N 1
ATOM 703 C CA . LYS A 1 97 ? -17.414 7.135 17.297 1.00 88.00 97 LYS A CA 1
ATOM 704 C C . LYS A 1 97 ? -18.867 6.682 17.240 1.00 88.00 97 LYS A C 1
ATOM 706 O O . LYS A 1 97 ? -19.703 7.306 17.881 1.00 88.00 97 LYS A O 1
ATOM 711 N N . HIS A 1 98 ? -19.174 5.649 16.459 1.00 84.44 98 HIS A N 1
ATOM 712 C CA . HIS A 1 98 ? -20.545 5.174 16.267 1.00 84.44 98 HIS A CA 1
ATOM 713 C C . HIS A 1 98 ? -20.819 3.849 16.986 1.00 84.44 98 HIS A C 1
ATOM 715 O O . HIS A 1 98 ? -21.940 3.358 16.914 1.00 84.44 98 HIS A O 1
ATOM 721 N N . GLY A 1 99 ? -19.821 3.276 17.673 1.00 87.12 99 GLY A N 1
ATOM 722 C CA . GLY A 1 99 ? -19.967 2.015 18.405 1.00 87.12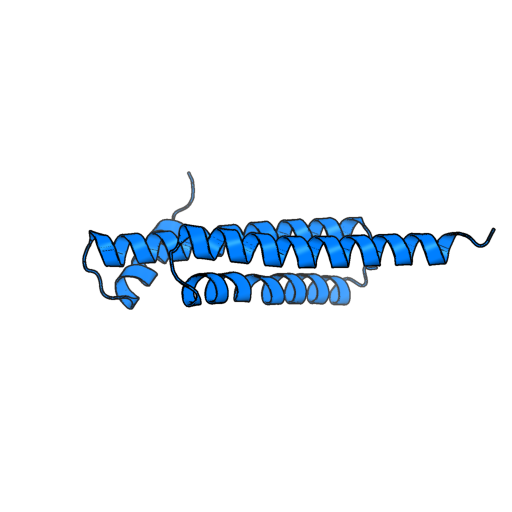 99 GLY A CA 1
ATOM 723 C C . GLY A 1 99 ? -20.316 0.827 17.505 1.00 87.12 99 GLY A C 1
ATOM 724 O O . GLY A 1 99 ? -20.845 -0.169 17.988 1.00 87.12 99 GLY A O 1
ATOM 725 N N . MET A 1 100 ? -20.068 0.9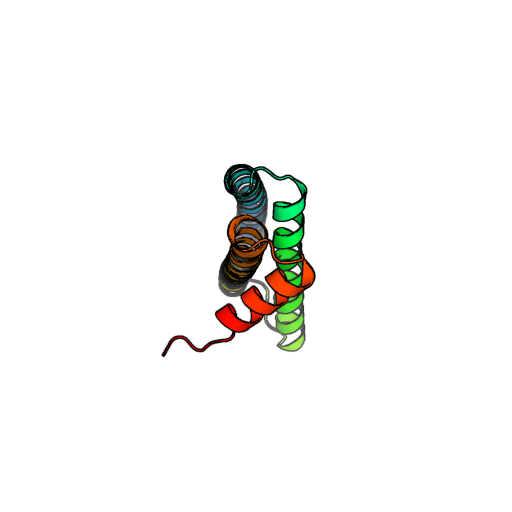47 16.197 1.00 88.62 100 MET A N 1
ATOM 726 C CA . MET A 1 100 ? -20.401 -0.081 15.214 1.00 88.62 100 MET A CA 1
ATOM 727 C C . MET A 1 100 ? -19.514 -1.309 15.397 1.00 88.62 100 MET A C 1
ATOM 729 O O . MET A 1 100 ? -18.333 -1.194 15.735 1.00 88.62 100 MET A O 1
ATOM 733 N N . SER A 1 101 ? -20.058 -2.488 15.095 1.00 90.62 101 SER A N 1
ATOM 734 C CA . SER A 1 101 ? -19.239 -3.694 15.007 1.00 90.62 101 SER A CA 1
ATOM 735 C C . SER A 1 101 ? -18.196 -3.556 13.887 1.00 90.62 101 SER A C 1
ATOM 737 O O . SER A 1 101 ? -18.406 -2.849 12.898 1.00 90.62 101 SER A O 1
ATOM 739 N N . ARG A 1 102 ? -17.063 -4.265 13.999 1.00 85.75 102 ARG A N 1
ATOM 740 C CA . ARG A 1 102 ? -15.963 -4.184 13.013 1.00 85.75 102 ARG A CA 1
ATOM 741 C C . ARG A 1 102 ? -16.431 -4.438 11.576 1.00 85.75 102 ARG A C 1
ATOM 743 O O . ARG A 1 102 ? -15.922 -3.814 10.650 1.00 85.75 102 ARG A O 1
ATOM 750 N N . PHE A 1 103 ? -17.387 -5.350 11.389 1.00 89.06 103 PHE A N 1
ATOM 751 C CA . PHE A 1 103 ? -17.924 -5.684 10.070 1.00 89.06 103 PHE A CA 1
ATOM 752 C C . PHE A 1 103 ? -18.805 -4.564 9.507 1.00 89.06 103 PHE A C 1
ATOM 754 O O . PHE A 1 103 ? -18.624 -4.158 8.359 1.00 89.06 103 PHE A O 1
ATOM 761 N N . GLU A 1 104 ? -19.712 -4.018 10.319 1.00 89.56 104 GLU A N 1
ATOM 762 C CA . GLU A 1 104 ? -20.576 -2.902 9.919 1.00 89.56 104 GLU A CA 1
ATOM 763 C C . GLU A 1 104 ? -19.764 -1.644 9.612 1.00 89.56 104 GLU A C 1
ATOM 765 O O . GLU A 1 104 ? -20.000 -0.994 8.596 1.00 89.56 104 GLU A O 1
ATOM 770 N N . ALA A 1 105 ? -18.753 -1.352 10.433 1.00 90.31 105 ALA A N 1
ATOM 771 C CA . ALA A 1 105 ? -17.841 -0.235 10.230 1.00 90.31 105 ALA A CA 1
ATOM 772 C C . ALA A 1 105 ? -17.061 -0.355 8.908 1.00 90.31 105 ALA A C 1
ATOM 774 O O . ALA A 1 105 ? -16.909 0.628 8.180 1.00 90.31 105 ALA A O 1
ATOM 775 N N . LEU A 1 106 ? -16.597 -1.562 8.563 1.00 89.38 106 LEU A N 1
ATOM 776 C CA . LEU A 1 106 ? -15.901 -1.816 7.300 1.00 89.38 106 LEU A CA 1
ATOM 777 C C . LEU A 1 106 ? -16.840 -1.659 6.096 1.00 89.38 106 LEU A C 1
ATOM 779 O O . LEU A 1 106 ? -16.457 -1.074 5.081 1.00 89.38 106 LEU A O 1
ATOM 783 N N . LEU A 1 107 ? -18.074 -2.161 6.212 1.00 90.31 107 LEU A N 1
ATOM 784 C CA . LEU A 1 107 ? -19.080 -2.071 5.156 1.00 90.31 107 LEU A CA 1
ATOM 785 C C . LEU A 1 107 ? -19.517 -0.620 4.916 1.00 90.31 107 LEU A C 1
ATOM 787 O O . LEU A 1 107 ? -19.646 -0.197 3.767 1.00 90.31 107 LEU A O 1
ATOM 791 N N . ASP A 1 108 ? -19.704 0.156 5.983 1.00 88.94 108 ASP A N 1
ATOM 792 C CA . ASP A 1 108 ? -20.009 1.585 5.909 1.00 88.94 108 ASP A CA 1
ATOM 793 C C . ASP A 1 108 ? -18.853 2.377 5.279 1.00 88.94 108 ASP A C 1
ATOM 795 O O . ASP A 1 108 ? -19.066 3.151 4.342 1.00 88.94 108 ASP A O 1
ATOM 799 N N . ALA A 1 109 ? -17.611 2.116 5.701 1.00 89.56 109 ALA A N 1
ATOM 800 C CA . ALA A 1 109 ? -16.421 2.721 5.106 1.00 89.56 109 ALA A CA 1
ATOM 801 C C . ALA A 1 109 ? -16.306 2.411 3.603 1.00 89.56 109 ALA A C 1
ATOM 803 O O . ALA A 1 109 ? -16.050 3.311 2.798 1.00 89.56 109 ALA A O 1
ATOM 804 N N . ALA A 1 110 ? -16.553 1.159 3.202 1.00 88.50 110 ALA A N 1
ATOM 805 C CA . ALA A 1 110 ? -16.551 0.753 1.800 1.00 88.50 110 ALA A CA 1
ATOM 806 C C . ALA A 1 110 ? -17.649 1.467 0.998 1.00 88.50 110 ALA A C 1
ATOM 808 O O . ALA A 1 110 ? -17.372 1.991 -0.080 1.00 88.50 110 ALA A O 1
ATOM 809 N N . ARG A 1 111 ? -18.873 1.567 1.535 1.00 87.94 111 ARG A N 1
ATOM 810 C CA . ARG A 1 111 ? -19.979 2.297 0.889 1.00 87.94 111 ARG A CA 1
ATOM 811 C C . ARG A 1 111 ? -19.669 3.780 0.724 1.00 87.94 111 ARG A C 1
ATOM 813 O O . ARG A 1 111 ? -19.923 4.327 -0.344 1.00 87.94 111 ARG A O 1
ATOM 820 N N . LYS A 1 112 ? -19.108 4.431 1.747 1.00 86.06 112 LYS A N 1
ATOM 821 C CA . LYS A 1 112 ? -18.711 5.848 1.687 1.00 86.06 112 LYS A CA 1
ATOM 822 C C . LYS A 1 112 ? -17.638 6.085 0.631 1.00 86.06 112 LYS A C 1
ATOM 824 O O . LYS A 1 112 ? -17.720 7.056 -0.110 1.00 86.06 112 LYS A O 1
ATOM 829 N N . ARG A 1 113 ? -16.675 5.171 0.527 1.00 85.44 113 ARG A N 1
ATOM 830 C CA . ARG A 1 113 ? -15.560 5.264 -0.419 1.00 85.44 113 ARG A CA 1
ATOM 831 C C . ARG A 1 113 ? -15.924 4.866 -1.852 1.00 85.44 113 ARG A C 1
ATOM 833 O O . ARG A 1 113 ? -15.243 5.284 -2.780 1.00 85.44 113 ARG A O 1
ATOM 840 N N . ALA A 1 114 ? -16.987 4.083 -2.027 1.00 79.88 114 ALA A N 1
ATOM 841 C CA . ALA A 1 114 ? -17.541 3.720 -3.329 1.00 79.88 114 ALA A CA 1
ATOM 842 C C . ALA A 1 114 ? -18.428 4.815 -3.941 1.00 79.88 114 ALA A C 1
ATOM 844 O O . ALA A 1 114 ? -18.750 4.735 -5.126 1.00 79.88 114 ALA A O 1
ATOM 845 N N . ARG A 1 115 ? -18.845 5.828 -3.165 1.00 78.25 115 ARG A N 1
ATOM 846 C CA . ARG A 1 115 ? -19.591 6.959 -3.725 1.00 78.25 115 ARG A CA 1
ATOM 847 C C . ARG A 1 115 ? -18.681 7.730 -4.691 1.00 78.25 115 ARG A C 1
ATOM 849 O O . ARG A 1 115 ? -17.569 8.083 -4.295 1.00 78.25 115 ARG A O 1
ATOM 856 N N . PRO A 1 116 ? -19.127 7.988 -5.933 1.00 61.72 116 PRO A N 1
ATOM 857 C CA . PRO A 1 116 ? -18.368 8.815 -6.853 1.00 61.72 116 PRO A CA 1
ATOM 858 C C . PRO A 1 116 ? -18.153 10.203 -6.247 1.00 61.72 116 PRO A C 1
ATOM 860 O O . PRO A 1 116 ? -19.068 10.774 -5.651 1.00 61.72 116 PRO A O 1
ATOM 863 N N . ILE A 1 117 ? -16.945 10.737 -6.419 1.00 60.78 117 ILE A N 1
ATOM 864 C CA . ILE A 1 117 ? -16.685 12.163 -6.233 1.00 60.78 117 ILE A CA 1
ATOM 865 C C . ILE A 1 117 ? -17.311 12.836 -7.459 1.00 60.78 117 ILE A C 1
ATOM 867 O O . ILE A 1 117 ? -16.731 12.780 -8.542 1.00 60.78 117 ILE A O 1
ATOM 871 N N . VAL A 1 118 ? -18.543 13.324 -7.305 1.00 54.66 118 VAL A N 1
ATOM 872 C CA . VAL A 1 118 ? -19.238 14.157 -8.301 1.00 54.66 118 VAL A CA 1
ATOM 873 C C . VAL A 1 118 ? -18.779 15.602 -8.212 1.00 54.66 118 VAL A C 1
ATOM 875 O O . VAL A 1 118 ? -18.475 16.048 -7.082 1.00 54.66 118 VAL A O 1
#

Secondary structure (DSSP, 8-state):
---HHHHHHHHHHHHHHHHHHHHHHHHHHHHHHHS-SHHHHHHHTHHHHHHHHHHHHHHHTTPPP-HHHHHHHHHHHHHHHHHHHHHHHHHHHHHHHH---HHHHHHHHHHHHHS---

Foldseek 3Di:
DPCPPVVQVVVVVVLVVVVVVVLVVQLVVVCVVPVDNVLSVVLCVQLVVLLVVLVVVCVVVVHDDDPVSSVVSVVSNVVSSVLSSQLSVQLVCCCVPVVDDSVVSSVVSVVVSPDDPD

Radius of gyration: 18.24 Å; chains: 1; bounding box: 53×24×43 Å